Protein AF-A0A972V887-F1 (afdb_monomer_lite)

Radius of gyration: 14.48 Å; chains: 1; bounding box: 43×26×29 Å

Sequence (72 aa):
MTDGENHHKFSHPQEVLAMLNDISIFAGLDEAQLAIVFHELEEVSYHSGDHIFEQGSEPSHIYIIRRGQVKL

pLDDT: mean 84.42, std 15.42, range [39.84, 96.75]

Secondary structure (DSSP, 8-state):
----------S-HHHHHHHHHHSGGGTT--HHHHHHHHHH-------TT-----TTSPP------SSS----

Structure (mmCIF, N/CA/C/O backbone):
data_AF-A0A972V887-F1
#
_entry.id   AF-A0A972V887-F1
#
loop_
_atom_site.group_PDB
_atom_site.id
_atom_site.type_symbol
_atom_site.label_atom_id
_atom_site.label_alt_id
_atom_site.label_comp_id
_atom_site.label_asym_id
_atom_site.label_entity_id
_atom_site.label_seq_id
_atom_site.pdbx_PDB_ins_code
_atom_site.Cartn_x
_atom_site.Cartn_y
_atom_site.Cartn_z
_atom_site.occupancy
_atom_site.B_iso_or_equiv
_atom_site.auth_seq_id
_atom_site.auth_comp_id
_atom_site.auth_asym_id
_atom_site.auth_atom_id
_atom_site.pdbx_PDB_model_num
ATOM 1 N N . MET A 1 1 ? 27.790 -3.117 9.150 1.00 45.66 1 MET A N 1
ATOM 2 C CA . MET A 1 1 ? 27.248 -4.415 9.592 1.00 45.66 1 MET A CA 1
ATOM 3 C C . MET A 1 1 ? 25.939 -4.104 10.282 1.00 45.66 1 MET A C 1
ATOM 5 O O . MET A 1 1 ? 25.960 -3.720 11.439 1.00 45.66 1 MET A O 1
ATOM 9 N N . THR A 1 2 ? 24.849 -4.143 9.533 1.00 40.12 2 THR A N 1
ATOM 10 C CA . THR A 1 2 ? 23.475 -4.111 10.039 1.00 40.12 2 THR A CA 1
ATOM 11 C C . THR A 1 2 ? 22.732 -5.077 9.138 1.00 40.12 2 THR A C 1
ATOM 13 O O . THR A 1 2 ? 22.637 -4.854 7.934 1.00 40.12 2 THR A O 1
ATOM 16 N N . ASP A 1 3 ? 22.483 -6.236 9.735 1.00 39.84 3 ASP A N 1
ATOM 17 C CA . ASP A 1 3 ? 21.366 -7.147 9.549 1.00 39.84 3 ASP A CA 1
ATOM 18 C C . ASP A 1 3 ? 20.876 -7.381 8.122 1.00 39.84 3 ASP A C 1
ATOM 20 O O . ASP A 1 3 ? 20.276 -6.534 7.469 1.00 39.84 3 ASP A O 1
ATOM 24 N N . GLY A 1 4 ? 21.111 -8.611 7.660 1.00 41.47 4 GLY A N 1
ATOM 25 C CA . GLY A 1 4 ? 20.354 -9.179 6.561 1.00 41.47 4 GLY A CA 1
ATOM 26 C C . GLY A 1 4 ? 18.900 -9.288 6.991 1.00 41.47 4 GLY A C 1
ATOM 27 O O . GLY A 1 4 ? 18.503 -10.281 7.600 1.00 41.47 4 GLY A O 1
ATOM 28 N N . GLU A 1 5 ? 18.121 -8.261 6.676 1.00 40.31 5 GLU A N 1
ATOM 29 C CA . GLU A 1 5 ? 16.674 -8.341 6.667 1.00 40.31 5 GLU A CA 1
ATOM 30 C C . GLU A 1 5 ? 16.285 -9.388 5.622 1.00 40.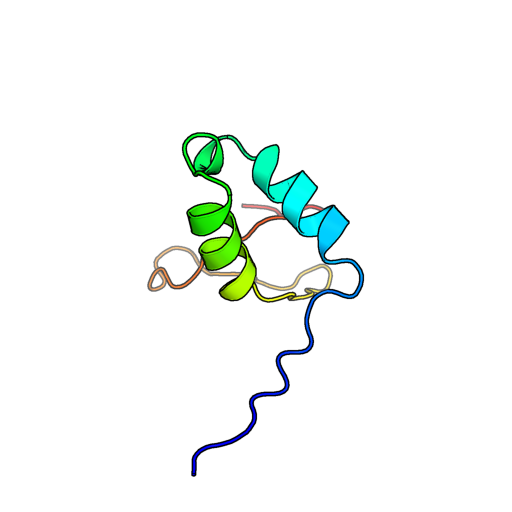31 5 GLU A C 1
ATOM 32 O O . GLU A 1 5 ? 16.258 -9.162 4.411 1.00 40.31 5 GLU A O 1
ATOM 37 N N . ASN A 1 6 ? 16.048 -10.604 6.107 1.00 41.84 6 ASN A N 1
ATOM 38 C CA . ASN A 1 6 ? 15.352 -11.641 5.367 1.00 41.84 6 ASN A CA 1
ATOM 39 C C . ASN A 1 6 ? 13.895 -11.176 5.211 1.00 41.84 6 ASN A C 1
ATOM 41 O O . ASN A 1 6 ? 13.003 -11.646 5.913 1.00 41.84 6 ASN A O 1
ATOM 45 N N . HIS A 1 7 ? 13.655 -10.212 4.315 1.00 49.16 7 HIS A N 1
ATOM 46 C CA . HIS A 1 7 ? 12.315 -9.889 3.846 1.00 49.16 7 HIS A 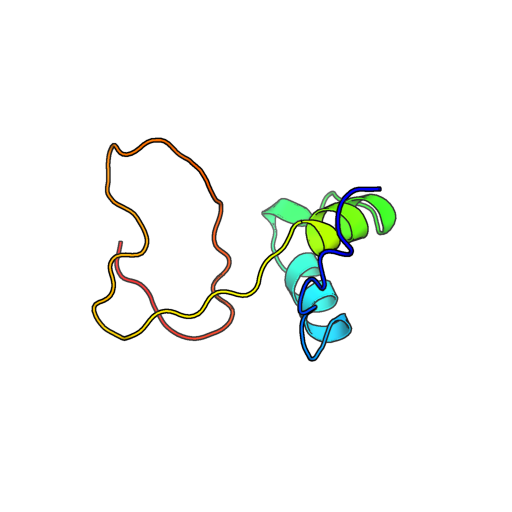CA 1
ATOM 47 C C . HIS A 1 7 ? 11.780 -11.158 3.203 1.00 49.16 7 HIS A C 1
ATOM 49 O O . HIS A 1 7 ? 12.290 -11.609 2.173 1.00 49.16 7 HIS A O 1
ATOM 55 N N . HIS A 1 8 ? 10.802 -11.776 3.857 1.00 49.56 8 HIS A N 1
ATOM 56 C CA . HIS A 1 8 ? 10.113 -12.955 3.364 1.00 49.56 8 HIS A CA 1
ATOM 57 C C . HIS A 1 8 ? 9.314 -12.521 2.128 1.00 49.56 8 HIS A C 1
ATOM 59 O O . HIS A 1 8 ? 8.139 -12.181 2.203 1.00 49.56 8 HIS A O 1
ATOM 65 N N . LYS A 1 9 ? 10.005 -12.420 0.988 1.00 67.81 9 LYS A N 1
ATOM 66 C CA . LYS A 1 9 ? 9.431 -11.941 -0.264 1.00 67.81 9 LYS A CA 1
ATOM 67 C C . LYS A 1 9 ? 8.293 -12.863 -0.674 1.00 67.81 9 LYS A C 1
ATOM 69 O O . LYS A 1 9 ? 8.384 -14.082 -0.501 1.00 67.81 9 LYS A O 1
ATOM 74 N N . PHE A 1 10 ? 7.251 -12.244 -1.227 1.00 69.38 10 PHE A N 1
ATOM 75 C CA . PHE A 1 10 ? 6.074 -12.879 -1.811 1.00 69.38 10 PHE A CA 1
ATOM 76 C C . PHE A 1 10 ? 6.391 -14.249 -2.404 1.00 69.38 10 PHE A C 1
ATOM 78 O O . PHE A 1 10 ? 7.297 -14.377 -3.229 1.00 69.38 10 PHE A O 1
ATOM 85 N N . SER A 1 11 ? 5.602 -15.267 -2.055 1.00 73.81 11 SER A N 1
ATOM 86 C CA . SER A 1 11 ? 5.814 -16.618 -2.594 1.00 73.81 11 SER A CA 1
ATOM 87 C C . SER A 1 11 ? 5.670 -16.683 -4.125 1.00 73.81 11 SER A C 1
ATOM 89 O O . SER A 1 11 ? 6.192 -17.605 -4.743 1.00 73.81 11 SER A O 1
ATOM 91 N N . HIS A 1 12 ? 4.986 -15.703 -4.734 1.00 81.94 12 HIS A N 1
ATOM 92 C CA . HIS A 1 12 ? 4.732 -15.607 -6.176 1.00 81.94 12 HIS A CA 1
ATOM 93 C C . HIS A 1 12 ? 4.937 -14.158 -6.676 1.00 81.94 12 HIS A C 1
ATOM 95 O O . HIS A 1 12 ? 3.969 -13.427 -6.885 1.00 81.94 12 HIS A O 1
ATOM 101 N N . PRO A 1 13 ? 6.189 -13.699 -6.866 1.00 82.88 13 PRO A N 1
ATOM 102 C CA . PRO A 1 13 ? 6.498 -12.293 -7.158 1.00 82.88 13 PRO A CA 1
ATOM 103 C C . PRO A 1 13 ? 5.941 -11.801 -8.505 1.00 82.88 13 PRO A C 1
ATOM 105 O O . PRO A 1 13 ? 5.569 -10.639 -8.634 1.00 82.88 13 PRO A O 1
ATOM 108 N N . GLN A 1 14 ? 5.839 -12.685 -9.502 1.00 84.06 14 GLN A N 1
ATOM 109 C CA . GLN A 1 14 ? 5.302 -12.341 -10.825 1.00 84.06 14 GLN A CA 1
ATOM 110 C C . GLN A 1 14 ? 3.799 -12.037 -10.786 1.00 84.06 14 GLN A C 1
ATOM 112 O O . GLN A 1 14 ? 3.350 -11.112 -11.454 1.00 84.06 14 GLN A O 1
ATOM 117 N N . GLU A 1 15 ? 3.030 -12.775 -9.979 1.00 86.50 15 GLU A N 1
ATOM 118 C CA . GLU A 1 15 ? 1.593 -12.526 -9.803 1.00 86.50 15 GLU A CA 1
ATOM 119 C C . GLU A 1 15 ? 1.344 -11.167 -9.149 1.00 86.50 15 GLU A C 1
ATOM 121 O O . GLU A 1 15 ? 0.442 -10.436 -9.548 1.00 86.50 15 GLU A O 1
ATOM 126 N N . VAL A 1 16 ? 2.170 -10.816 -8.162 1.00 87.00 16 VAL A N 1
ATOM 127 C CA . VAL A 1 16 ? 2.074 -9.529 -7.469 1.00 87.00 16 VAL A CA 1
ATOM 128 C C . VAL A 1 16 ? 2.419 -8.387 -8.420 1.00 87.00 16 VAL A C 1
ATOM 130 O O . VAL A 1 16 ? 1.654 -7.435 -8.501 1.00 87.00 16 VAL A O 1
ATOM 133 N N . LEU A 1 17 ? 3.504 -8.491 -9.194 1.00 86.44 17 LEU A N 1
ATOM 134 C CA . LEU A 1 17 ? 3.855 -7.481 -10.201 1.00 86.44 17 LEU A CA 1
ATOM 135 C C . LEU A 1 17 ? 2.750 -7.291 -1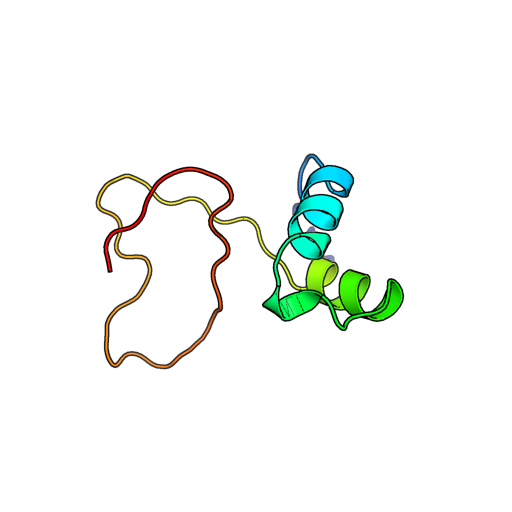1.251 1.00 86.44 17 LEU A C 1
ATOM 137 O O . LEU A 1 17 ? 2.418 -6.155 -11.582 1.00 86.44 17 LEU A O 1
ATOM 141 N N . ALA A 1 18 ? 2.147 -8.383 -11.731 1.00 86.56 18 ALA A N 1
ATOM 142 C CA . ALA A 1 18 ? 1.020 -8.312 -12.660 1.00 86.56 18 ALA A CA 1
ATOM 143 C C . ALA A 1 18 ? -0.190 -7.600 -12.032 1.00 86.56 18 ALA A C 1
ATOM 145 O O . ALA A 1 18 ? -0.754 -6.700 -12.646 1.00 86.56 18 ALA A O 1
ATOM 146 N N . MET A 1 19 ? -0.530 -7.930 -10.781 1.00 87.81 19 MET A N 1
ATOM 147 C CA . MET A 1 19 ? -1.604 -7.260 -10.044 1.00 87.81 19 MET A CA 1
ATOM 148 C C . MET A 1 19 ? -1.334 -5.759 -9.876 1.00 87.81 19 MET A C 1
ATOM 150 O O . MET A 1 19 ? -2.253 -4.961 -10.027 1.00 87.81 19 MET A O 1
ATOM 154 N N . LEU A 1 20 ? -0.096 -5.353 -9.573 1.00 88.50 20 LEU A N 1
ATOM 155 C CA . LEU A 1 20 ? 0.248 -3.933 -9.432 1.00 88.50 20 LEU A CA 1
ATOM 156 C C . LEU A 1 20 ? 0.060 -3.168 -10.743 1.00 88.50 20 LEU A C 1
ATOM 158 O O . LEU A 1 20 ? -0.394 -2.028 -10.709 1.00 88.50 20 LEU A O 1
ATOM 162 N N . ASN A 1 21 ? 0.348 -3.803 -11.879 1.00 85.75 21 ASN A N 1
ATOM 163 C CA . ASN A 1 21 ? 0.141 -3.213 -13.199 1.00 85.75 21 ASN A CA 1
ATOM 164 C C . ASN A 1 21 ? -1.350 -2.980 -13.524 1.00 85.75 21 ASN A C 1
ATOM 166 O O . ASN A 1 21 ? -1.681 -2.060 -14.269 1.00 85.75 21 ASN A O 1
ATOM 170 N N . ASP A 1 22 ? -2.253 -3.771 -12.937 1.00 86.88 22 ASP A N 1
ATOM 171 C CA . ASP A 1 22 ? -3.705 -3.627 -13.115 1.00 86.88 22 ASP A CA 1
ATOM 172 C C . ASP A 1 22 ? -4.324 -2.547 -12.203 1.00 86.88 22 ASP A C 1
ATOM 174 O O . ASP A 1 22 ? -5.458 -2.106 -12.421 1.00 86.88 22 ASP A O 1
ATOM 178 N N . ILE A 1 23 ? -3.607 -2.098 -11.168 1.00 89.94 23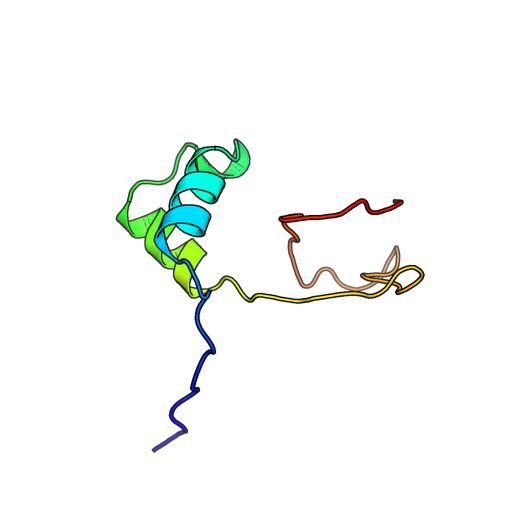 ILE A N 1
ATOM 179 C CA . ILE A 1 23 ? -4.100 -1.076 -10.242 1.00 89.94 23 ILE A CA 1
ATOM 180 C C . ILE A 1 23 ? -3.895 0.309 -10.860 1.00 89.94 23 ILE A C 1
ATOM 182 O O . ILE A 1 23 ? -2.777 0.781 -11.057 1.00 89.94 23 ILE A O 1
ATOM 186 N N . SER A 1 24 ? -5.001 1.018 -11.086 1.00 87.94 24 SER A N 1
ATOM 187 C CA . SER A 1 24 ? -5.016 2.304 -11.793 1.00 87.94 24 SER A CA 1
ATOM 188 C C . SER A 1 24 ? -4.136 3.395 -11.175 1.00 87.94 24 SER A C 1
ATOM 190 O O . SER A 1 24 ? -3.628 4.237 -11.913 1.00 87.94 24 SER A O 1
ATOM 192 N N . ILE A 1 25 ? -3.906 3.381 -9.855 1.00 88.12 25 ILE A N 1
ATOM 193 C CA . ILE A 1 25 ? -3.006 4.344 -9.197 1.00 88.12 25 ILE A CA 1
ATOM 194 C C . ILE A 1 25 ? -1.541 4.188 -9.644 1.00 88.12 25 ILE A C 1
ATOM 196 O O . ILE A 1 25 ? -0.776 5.145 -9.559 1.00 88.12 25 ILE A O 1
ATOM 200 N N . PHE A 1 26 ? -1.163 3.015 -10.167 1.00 89.94 26 PHE A N 1
ATOM 201 C CA . PHE A 1 26 ? 0.191 2.700 -10.627 1.00 89.94 26 PHE A CA 1
ATOM 202 C C . PHE A 1 26 ? 0.332 2.682 -12.155 1.00 89.94 26 PHE A C 1
ATOM 204 O O . PHE A 1 26 ? 1.443 2.538 -12.652 1.00 89.94 26 PHE A O 1
ATOM 211 N N . ALA A 1 27 ? -0.746 2.901 -12.916 1.00 84.62 27 ALA A N 1
ATOM 212 C CA . ALA A 1 27 ? -0.754 2.788 -14.381 1.00 84.62 27 ALA A CA 1
ATOM 213 C C . ALA A 1 27 ? 0.185 3.768 -15.125 1.00 84.62 27 ALA A C 1
ATOM 215 O O . ALA A 1 27 ? 0.376 3.641 -16.332 1.00 84.62 27 ALA A O 1
ATOM 216 N N . GLY A 1 28 ? 0.741 4.769 -14.436 1.00 86.56 28 GLY A N 1
ATOM 217 C CA . GLY A 1 28 ? 1.717 5.714 -14.990 1.00 86.56 28 GLY A CA 1
ATOM 218 C C . GLY A 1 28 ? 3.180 5.379 -14.691 1.00 86.56 28 GLY A C 1
ATOM 219 O O . GLY A 1 28 ? 4.048 6.153 -15.087 1.00 86.56 28 GLY A O 1
ATOM 220 N N . LEU A 1 29 ? 3.451 4.293 -13.964 1.00 91.94 29 LEU A N 1
ATOM 221 C CA . LEU A 1 29 ? 4.805 3.894 -13.587 1.00 91.94 29 LEU A CA 1
ATOM 222 C C . LEU A 1 29 ? 5.444 3.031 -14.678 1.00 91.94 29 LEU A C 1
ATOM 224 O O . LEU A 1 29 ? 4.798 2.146 -15.239 1.00 91.94 29 LEU A O 1
ATOM 228 N N . ASP A 1 30 ? 6.724 3.268 -14.955 1.00 91.38 30 ASP A N 1
ATOM 229 C CA . ASP A 1 30 ? 7.527 2.351 -15.765 1.00 91.38 30 ASP A CA 1
ATOM 230 C C . ASP A 1 30 ? 7.962 1.108 -14.962 1.00 91.38 30 ASP A C 1
ATOM 232 O O . ASP A 1 30 ? 7.758 1.015 -13.750 1.00 91.38 30 ASP A O 1
ATOM 236 N N . GLU A 1 31 ? 8.576 0.128 -15.633 1.00 87.50 31 GLU A N 1
ATOM 237 C CA . GLU A 1 31 ? 9.002 -1.127 -14.996 1.00 87.50 31 GLU A CA 1
ATOM 238 C C . GLU A 1 31 ? 9.973 -0.912 -13.823 1.00 87.50 31 GLU A C 1
ATOM 240 O O . GLU A 1 31 ? 9.905 -1.629 -12.823 1.00 87.50 31 GLU A O 1
ATOM 245 N N . ALA A 1 32 ? 10.869 0.077 -13.916 1.00 90.19 32 ALA A N 1
ATOM 246 C CA . ALA A 1 32 ? 11.849 0.354 -12.871 1.00 90.19 32 ALA A CA 1
ATOM 247 C C . ALA A 1 32 ? 11.185 0.995 -11.646 1.00 90.19 32 ALA A C 1
ATOM 249 O O . ALA A 1 32 ? 11.489 0.632 -10.510 1.00 90.19 32 ALA A O 1
ATOM 250 N N . GLN A 1 33 ? 10.243 1.909 -11.867 1.00 91.94 33 GLN A N 1
ATOM 251 C CA . GLN A 1 33 ? 9.443 2.526 -10.814 1.00 91.94 33 GLN A CA 1
ATOM 252 C C . GLN A 1 33 ? 8.518 1.508 -10.144 1.00 91.94 33 GLN A C 1
ATOM 254 O O . GLN A 1 33 ? 8.418 1.480 -8.917 1.00 91.94 33 GLN A O 1
ATOM 259 N N . LEU A 1 34 ? 7.892 0.627 -10.925 1.00 90.06 34 LEU A N 1
ATOM 260 C CA . LEU A 1 34 ? 7.052 -0.445 -10.399 1.00 90.06 34 LEU A CA 1
ATOM 261 C C . LEU A 1 34 ? 7.868 -1.436 -9.560 1.00 90.06 34 LEU A C 1
ATOM 263 O O . LEU A 1 34 ? 7.393 -1.903 -8.527 1.00 90.06 34 LEU A O 1
ATOM 267 N N . ALA A 1 35 ? 9.115 -1.714 -9.953 1.00 87.81 35 ALA A N 1
ATOM 268 C CA . ALA A 1 35 ? 10.025 -2.550 -9.175 1.00 87.81 35 ALA A CA 1
ATOM 269 C C . ALA A 1 35 ? 10.378 -1.939 -7.807 1.00 87.81 35 ALA A C 1
ATOM 271 O O . ALA A 1 35 ? 10.533 -2.689 -6.845 1.00 87.81 35 ALA A O 1
ATOM 272 N N . ILE A 1 36 ? 10.461 -0.606 -7.698 1.00 90.44 36 ILE A N 1
ATOM 273 C CA . ILE A 1 36 ? 10.644 0.085 -6.410 1.00 90.44 36 ILE A CA 1
ATOM 274 C C . ILE A 1 36 ? 9.411 -0.129 -5.531 1.00 90.44 36 ILE A C 1
ATOM 276 O O . ILE A 1 36 ? 9.547 -0.581 -4.401 1.00 90.44 36 ILE A O 1
ATOM 280 N N . VAL A 1 37 ? 8.207 0.101 -6.065 1.00 90.19 37 VAL A N 1
ATOM 281 C CA . VAL A 1 37 ? 6.956 -0.143 -5.322 1.00 90.19 37 VAL A CA 1
ATOM 282 C C . VAL A 1 37 ? 6.869 -1.600 -4.869 1.00 90.19 37 VAL A C 1
ATOM 284 O O . VAL A 1 37 ? 6.556 -1.875 -3.718 1.00 90.19 37 VAL A O 1
ATOM 287 N N . PHE A 1 38 ? 7.200 -2.540 -5.755 1.00 88.56 38 PHE A N 1
ATOM 288 C CA . PHE A 1 38 ? 7.246 -3.962 -5.429 1.00 88.56 38 PHE A CA 1
ATOM 289 C C . PHE A 1 38 ? 8.239 -4.290 -4.309 1.00 88.56 38 PHE A C 1
ATOM 291 O O . PHE A 1 38 ? 7.994 -5.209 -3.530 1.00 88.56 38 PHE A O 1
ATOM 298 N N . HIS A 1 39 ? 9.356 -3.568 -4.226 1.00 88.12 39 HIS A N 1
ATOM 299 C CA . HIS A 1 39 ? 10.357 -3.791 -3.191 1.00 88.12 39 HIS A CA 1
ATOM 300 C C . HIS A 1 39 ? 9.901 -3.329 -1.805 1.00 88.12 39 HIS A C 1
ATOM 302 O O . HIS A 1 39 ? 10.223 -4.000 -0.829 1.00 88.12 39 HIS A O 1
ATOM 308 N N . GLU A 1 40 ? 9.132 -2.241 -1.747 1.00 89.06 40 GLU A N 1
ATOM 309 C CA . GLU A 1 40 ? 8.579 -1.667 -0.512 1.00 89.06 40 GLU A CA 1
ATOM 310 C C . GLU A 1 40 ? 7.293 -2.367 -0.039 1.00 89.06 40 GLU A C 1
ATOM 312 O O . GLU A 1 40 ? 6.771 -2.070 1.031 1.00 89.06 40 GLU A O 1
ATOM 317 N N . LEU A 1 41 ? 6.733 -3.272 -0.844 1.00 89.06 41 LEU A N 1
ATOM 318 C CA . LEU A 1 41 ? 5.512 -3.982 -0.486 1.00 89.06 41 LEU A CA 1
ATOM 319 C C . LEU A 1 41 ? 5.784 -5.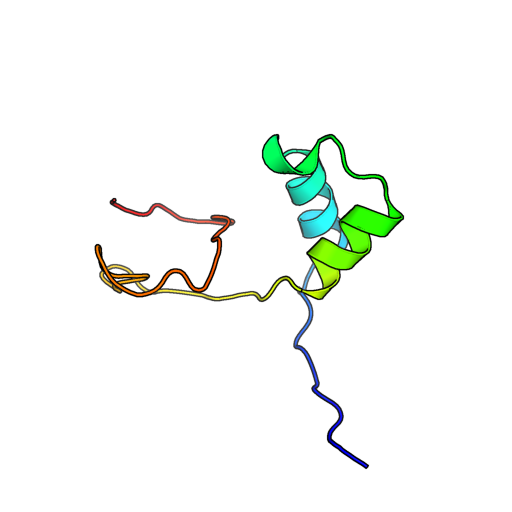119 0.501 1.00 89.06 41 LEU A C 1
ATOM 321 O O . LEU A 1 41 ? 6.630 -5.985 0.273 1.00 89.06 41 LEU A O 1
ATOM 325 N N . GLU A 1 42 ? 4.952 -5.178 1.536 1.00 88.62 42 GLU A N 1
ATOM 326 C CA . GLU A 1 42 ? 4.976 -6.219 2.559 1.00 88.62 42 GLU A CA 1
ATOM 327 C C . GLU A 1 42 ? 3.676 -7.035 2.547 1.00 88.62 42 GLU A C 1
ATOM 329 O O . GLU A 1 42 ? 2.574 -6.497 2.403 1.00 88.62 42 GLU A O 1
ATOM 334 N N . GLU A 1 43 ? 3.788 -8.359 2.695 1.00 88.81 43 GLU A N 1
ATOM 335 C CA . GLU A 1 43 ? 2.624 -9.239 2.827 1.00 88.81 43 GLU A CA 1
ATOM 336 C C . GLU A 1 43 ? 2.170 -9.291 4.290 1.00 88.81 43 GLU A C 1
ATOM 338 O O . GLU A 1 43 ? 2.900 -9.744 5.170 1.00 88.81 43 GLU A O 1
ATOM 343 N N . VAL A 1 44 ? 0.930 -8.869 4.542 1.00 91.19 44 VAL A N 1
ATOM 344 C CA . VAL A 1 44 ? 0.293 -8.910 5.863 1.00 91.19 44 VAL A CA 1
ATOM 345 C C . VAL A 1 44 ? -1.021 -9.686 5.793 1.00 91.19 44 VAL A C 1
ATOM 347 O O . VAL A 1 44 ? -1.722 -9.674 4.780 1.00 91.19 44 VAL A O 1
ATOM 350 N N . SER A 1 45 ? -1.358 -10.398 6.869 1.00 93.62 45 SER A N 1
ATOM 351 C CA . SER A 1 45 ? -2.602 -11.162 6.997 1.00 93.62 45 SER A CA 1
ATOM 352 C C . SER A 1 45 ? -3.354 -10.753 8.256 1.00 93.62 45 SER A C 1
ATOM 354 O O . SER A 1 45 ? -2.757 -10.620 9.321 1.00 93.62 45 SER A O 1
ATOM 356 N N . TYR A 1 46 ? -4.670 -10.611 8.124 1.00 95.31 46 TYR A N 1
ATOM 357 C CA . TYR A 1 46 ? -5.589 -10.268 9.206 1.00 95.31 46 TYR A CA 1
ATOM 358 C C . TYR A 1 46 ? -6.680 -11.333 9.318 1.00 95.31 46 TYR A C 1
ATOM 360 O O . TYR A 1 46 ? -7.104 -11.918 8.316 1.00 95.31 46 TYR A O 1
ATOM 368 N N . HIS A 1 47 ? -7.147 -11.577 10.535 1.00 96.38 47 HIS A N 1
ATOM 369 C CA . HIS A 1 47 ? -8.284 -12.441 10.809 1.00 96.38 47 HIS A CA 1
ATOM 370 C C . HIS A 1 47 ? -9.598 -11.663 10.691 1.00 96.38 47 HIS A C 1
ATOM 372 O O . HIS A 1 47 ? -9.652 -10.434 10.735 1.00 96.38 47 HIS A O 1
ATOM 378 N N . SER A 1 48 ? -10.700 -12.399 10.547 1.00 96.31 48 SER A N 1
ATOM 379 C CA . SER A 1 48 ? -12.031 -11.795 10.559 1.00 96.31 48 SER A CA 1
ATOM 380 C C . SER A 1 48 ? -12.290 -11.111 11.902 1.00 96.31 48 SER A C 1
ATOM 382 O O . SER A 1 48 ? -12.295 -11.774 12.936 1.00 96.31 48 SER A O 1
ATOM 384 N N . GLY A 1 49 ? -12.594 -9.814 11.858 1.00 95.81 49 GLY A N 1
ATOM 385 C CA . GLY A 1 49 ? -12.843 -8.992 13.044 1.00 95.81 49 GLY A CA 1
ATOM 386 C C . GLY A 1 49 ? -11.641 -8.165 13.500 1.00 95.81 49 GLY A C 1
ATOM 387 O O . GLY A 1 49 ? -11.818 -7.319 14.372 1.00 95.81 49 GLY A O 1
ATOM 388 N N . ASP A 1 50 ? -10.462 -8.353 12.902 1.00 96.75 50 ASP A N 1
ATOM 389 C CA . ASP A 1 50 ? -9.298 -7.519 13.199 1.00 96.75 50 ASP A CA 1
ATOM 390 C C . ASP A 1 50 ? -9.512 -6.080 12.701 1.00 96.75 50 ASP A C 1
ATOM 392 O O . ASP A 1 50 ? -10.043 -5.839 11.611 1.00 96.75 50 ASP A O 1
ATOM 396 N N . HIS A 1 51 ? -9.058 -5.114 13.500 1.00 94.12 51 HIS A N 1
ATOM 397 C CA . HIS A 1 51 ? -8.992 -3.710 13.110 1.00 94.12 51 HIS A CA 1
ATOM 398 C C . HIS A 1 51 ? -7.675 -3.451 12.369 1.00 94.12 51 HIS A C 1
ATOM 400 O O . HIS A 1 51 ? -6.602 -3.593 12.949 1.00 94.12 51 HIS A O 1
ATOM 406 N N . ILE A 1 52 ? -7.757 -3.078 11.087 1.00 94.69 52 ILE A N 1
ATOM 407 C CA . ILE A 1 52 ? -6.571 -2.802 10.253 1.00 94.69 52 ILE A CA 1
ATOM 408 C C . ILE A 1 52 ? -6.000 -1.415 10.572 1.00 94.69 52 ILE A C 1
ATOM 410 O O . ILE A 1 52 ? -4.796 -1.266 10.750 1.00 94.69 52 ILE A O 1
ATOM 414 N N . PHE A 1 53 ? -6.865 -0.404 10.661 1.00 93.38 53 PHE A N 1
ATOM 415 C CA . PHE A 1 53 ? -6.519 0.948 11.094 1.00 93.38 53 PHE A CA 1
ATOM 416 C C . PHE A 1 53 ? -7.740 1.631 11.720 1.00 93.38 53 PHE A C 1
ATOM 418 O O . PHE A 1 53 ? -8.877 1.193 11.528 1.00 93.38 53 PHE A O 1
ATOM 425 N N . GLU A 1 54 ? -7.505 2.717 12.456 1.00 93.06 54 GLU A N 1
ATOM 426 C CA . GLU A 1 54 ? -8.552 3.516 13.093 1.00 93.06 54 GLU A CA 1
ATOM 427 C C . GLU A 1 54 ? -8.675 4.896 12.435 1.00 93.06 54 GLU A C 1
ATOM 429 O O . GLU A 1 54 ? -7.696 5.514 12.008 1.00 93.06 54 GLU A O 1
ATOM 434 N N . GLN A 1 55 ? -9.907 5.396 12.336 1.00 92.75 55 GLN A N 1
ATOM 435 C CA . GLN A 1 55 ? -10.162 6.718 11.775 1.00 92.75 55 GLN A CA 1
ATOM 436 C C . GLN A 1 55 ? -9.570 7.808 12.678 1.00 92.75 55 GLN A C 1
ATOM 438 O O . GLN A 1 55 ? -9.868 7.875 13.867 1.00 92.75 55 GLN A O 1
ATOM 443 N N . GLY A 1 56 ? -8.791 8.712 12.082 1.00 94.00 56 GLY A N 1
ATOM 444 C CA . GLY A 1 56 ? -8.144 9.814 12.798 1.00 94.00 56 GLY A CA 1
ATOM 445 C C . GLY A 1 56 ? -6.764 9.469 13.362 1.00 94.00 56 GLY A C 1
ATOM 446 O O . GLY A 1 56 ? -6.085 10.372 13.847 1.00 94.00 56 GLY A O 1
ATOM 447 N N . SER A 1 57 ? -6.326 8.211 13.258 1.00 93.62 57 SER A N 1
ATOM 448 C CA . SER A 1 57 ? -4.933 7.836 13.501 1.00 93.62 57 SER A CA 1
ATOM 449 C C . SER A 1 57 ? -4.002 8.413 12.434 1.00 93.62 57 SER A C 1
ATOM 451 O O . SER A 1 57 ? -4.427 8.776 11.334 1.00 93.62 57 SER A O 1
ATOM 453 N N . GLU A 1 58 ? -2.714 8.492 12.765 1.00 95.19 58 GLU A N 1
ATOM 454 C CA . GLU A 1 58 ? -1.685 8.955 11.837 1.00 95.19 58 GLU A CA 1
ATOM 455 C C . GLU A 1 58 ? -1.613 8.036 10.601 1.00 95.19 58 GLU A C 1
ATOM 457 O O . GLU A 1 58 ? -1.520 6.811 10.748 1.00 95.19 58 GLU A O 1
ATOM 462 N N . PRO A 1 59 ? -1.679 8.594 9.377 1.00 90.75 59 PRO A N 1
ATOM 463 C CA . PRO A 1 59 ? -1.607 7.797 8.164 1.00 90.75 59 PRO A CA 1
ATOM 464 C C . PRO A 1 59 ? -0.200 7.220 8.013 1.00 90.75 59 PRO A C 1
ATOM 466 O O . PRO A 1 59 ? 0.775 7.960 7.920 1.00 90.75 59 PRO A O 1
ATOM 469 N N . SER A 1 60 ? -0.110 5.893 7.967 1.00 88.81 60 SER A N 1
ATOM 470 C CA . SER A 1 60 ? 1.170 5.180 7.908 1.00 88.81 60 SER A CA 1
ATOM 471 C C . SER A 1 60 ? 1.329 4.309 6.662 1.00 88.81 60 SER A C 1
ATOM 473 O O . SER A 1 60 ? 2.424 4.239 6.117 1.00 88.81 60 SER A O 1
ATOM 475 N N . HIS A 1 61 ? 0.252 3.682 6.177 1.00 91.38 61 HIS A N 1
ATOM 476 C CA . HIS A 1 61 ? 0.317 2.692 5.098 1.00 91.38 61 HIS A CA 1
ATOM 477 C C . HIS A 1 61 ? -0.822 2.852 4.088 1.00 91.38 61 HIS A C 1
ATOM 479 O O . HIS A 1 61 ? -1.900 3.362 4.402 1.00 91.38 61 HIS A O 1
ATOM 485 N N . ILE A 1 62 ? -0.589 2.345 2.877 1.00 89.00 62 ILE A N 1
ATOM 486 C CA . ILE A 1 62 ? -1.621 2.076 1.872 1.00 89.00 62 ILE A CA 1
ATOM 487 C C . ILE A 1 62 ? -1.768 0.558 1.773 1.00 89.00 62 ILE A C 1
ATOM 489 O O . ILE A 1 62 ? -0.773 -0.153 1.662 1.00 89.00 62 ILE A O 1
ATOM 493 N N . TYR A 1 63 ? -3.005 0.064 1.787 1.00 92.06 63 TYR A N 1
ATOM 494 C CA . TYR A 1 63 ? -3.296 -1.367 1.728 1.00 92.06 63 TYR A CA 1
ATOM 495 C C . TYR A 1 63 ? -3.874 -1.762 0.372 1.00 92.06 63 TYR A C 1
ATOM 497 O O . TYR A 1 63 ? -4.762 -1.095 -0.160 1.00 92.06 63 TYR A O 1
ATOM 505 N N . ILE A 1 64 ? -3.412 -2.896 -0.153 1.00 91.25 64 ILE A N 1
ATOM 506 C CA . ILE A 1 64 ? -3.945 -3.532 -1.359 1.00 91.25 64 ILE A CA 1
ATOM 507 C C . ILE A 1 64 ? -4.538 -4.879 -0.948 1.00 91.25 64 ILE A C 1
ATOM 509 O O . ILE A 1 64 ? -3.848 -5.738 -0.399 1.00 91.25 64 ILE A O 1
ATOM 513 N N . ILE A 1 65 ? -5.831 -5.079 -1.202 1.00 92.06 65 ILE A N 1
ATOM 514 C CA . ILE A 1 65 ? -6.524 -6.308 -0.804 1.00 92.06 65 ILE A CA 1
ATOM 515 C C . ILE A 1 65 ? -6.278 -7.386 -1.860 1.00 92.06 65 ILE A C 1
ATOM 517 O O . ILE A 1 65 ? -6.934 -7.408 -2.898 1.00 92.06 65 ILE A O 1
ATOM 521 N N . ARG A 1 66 ? -5.362 -8.317 -1.571 1.00 89.69 66 ARG A N 1
ATOM 522 C CA . ARG A 1 66 ? -5.110 -9.491 -2.425 1.00 89.69 66 ARG A CA 1
ATOM 523 C C . ARG A 1 66 ? -6.232 -10.533 -2.334 1.00 89.69 66 ARG A C 1
ATOM 525 O O . ARG A 1 66 ? -6.576 -11.169 -3.326 1.00 89.69 66 ARG A O 1
ATOM 532 N N . ARG A 1 67 ? -6.793 -10.742 -1.137 1.00 91.19 67 ARG A N 1
ATOM 533 C CA . ARG A 1 67 ? -7.876 -11.706 -0.881 1.00 91.19 67 ARG A CA 1
ATOM 534 C C . ARG A 1 67 ? -8.701 -11.291 0.335 1.00 91.19 67 ARG A C 1
ATOM 536 O O . ARG A 1 67 ? -8.145 -10.870 1.340 1.00 91.19 67 ARG A O 1
ATOM 543 N N . GLY A 1 68 ? -10.014 -11.509 0.264 1.00 94.88 68 GLY A N 1
ATOM 544 C CA . GLY A 1 68 ? -10.950 -11.219 1.353 1.00 94.88 68 GLY A CA 1
ATOM 545 C C . GLY A 1 68 ? -11.741 -9.936 1.114 1.00 94.88 68 GLY A C 1
ATOM 546 O O . GLY A 1 68 ? -11.789 -9.424 -0.002 1.00 94.88 68 GLY A O 1
ATOM 547 N N . GLN A 1 69 ? -12.408 -9.457 2.160 1.00 95.75 69 GLN A N 1
ATOM 548 C CA . GLN A 1 69 ? -13.205 -8.232 2.146 1.00 95.75 69 GLN A CA 1
ATOM 549 C C . GLN A 1 69 ? -12.992 -7.489 3.461 1.00 95.75 69 GLN A C 1
ATOM 551 O O . GLN A 1 69 ? -12.867 -8.114 4.513 1.00 95.75 69 GLN A O 1
ATOM 556 N N . VAL A 1 70 ? -12.975 -6.162 3.388 1.00 95.25 70 VAL A N 1
ATOM 557 C CA . VAL A 1 70 ? -12.862 -5.276 4.550 1.00 95.25 70 VAL A CA 1
ATOM 558 C C . VAL A 1 70 ? -14.088 -4.376 4.615 1.00 95.25 70 VAL A C 1
ATOM 560 O O . VAL A 1 70 ? -14.691 -4.057 3.588 1.00 95.25 70 VAL A O 1
ATOM 563 N N . LYS A 1 71 ? -14.454 -3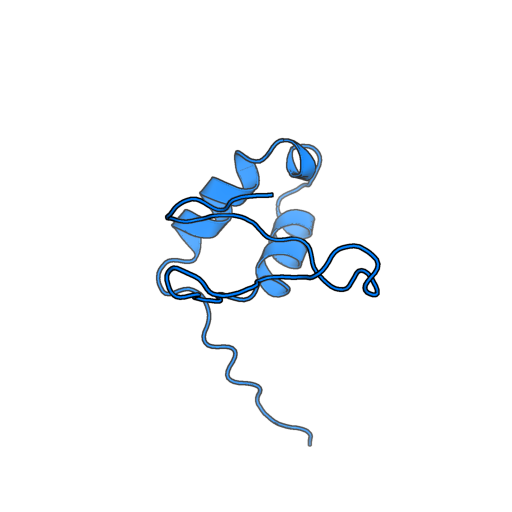.969 5.828 1.00 94.62 71 LYS A N 1
ATOM 564 C CA . LYS A 1 71 ? -15.493 -2.971 6.067 1.00 94.62 71 LYS A CA 1
ATOM 565 C C . LYS A 1 71 ? -14.816 -1.663 6.472 1.00 94.62 71 LYS A C 1
ATOM 567 O O . LYS A 1 71 ? -14.008 -1.682 7.396 1.00 94.62 71 LYS A O 1
ATOM 572 N N . LEU A 1 72 ? -15.146 -0.582 5.766 1.00 91.00 72 LEU A N 1
ATOM 573 C CA . LEU A 1 72 ? -14.746 0.788 6.102 1.00 91.00 72 LEU A CA 1
ATOM 574 C C . LEU A 1 72 ? -15.693 1.398 7.141 1.00 91.00 72 LEU A C 1
ATOM 576 O O . LEU A 1 72 ? -16.900 1.048 7.116 1.00 91.00 72 LEU A O 1
#

Foldseek 3Di:
DDDDPPQVQDPCLVVVLVVLCVDPVCVPDDPVRSVVVSVPDHDDDDDPPDDPDDPPDDDDDDDDDPDDDDDD